Protein AF-A0A257XMC0-F1 (afdb_monomer_lite)

Radius of gyration: 25.56 Å; chains: 1; bounding box: 39×51×70 Å

Sequence (66 aa):
MNETRSTRTRRRCHANADSLRSPIEPGQRTMPPGIIQTDFLFRGNQEILISHNGEHYRLRITKNGK

Sec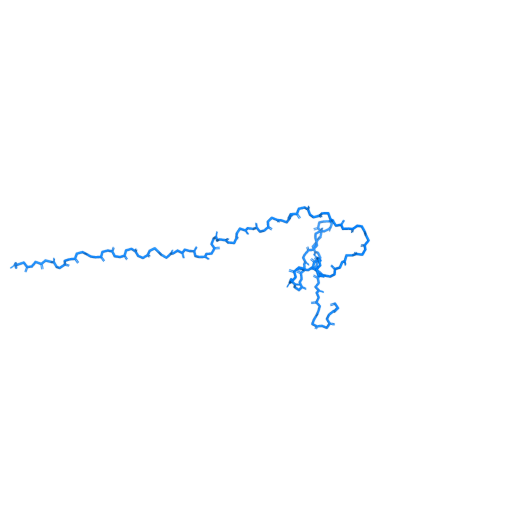ondary structure (DSSP, 8-state):
----------------TTTT----------PPSSPPPHHHHHTT-SEEEEEETTEEEEEE--TT--

Structure (mmCIF, N/CA/C/O backbone):
data_AF-A0A257XMC0-F1
#
_entry.id   AF-A0A257XMC0-F1
#
loop_
_atom_site.group_PDB
_atom_site.id
_atom_site.type_symbol
_atom_site.label_atom_id
_atom_site.label_alt_id
_atom_site.label_comp_id
_atom_site.label_asym_id
_atom_site.label_entity_id
_atom_site.label_seq_id
_atom_site.pdbx_PDB_ins_code
_atom_site.Cartn_x
_atom_site.Cartn_y
_atom_site.Cartn_z
_atom_site.occupancy
_atom_site.B_iso_or_equiv
_atom_site.auth_seq_id
_atom_site.auth_comp_id
_atom_site.auth_asym_id
_atom_site.auth_atom_id
_atom_site.pdbx_PDB_model_num
ATOM 1 N N . MET A 1 1 ? 29.373 -45.916 56.922 1.00 44.06 1 MET A N 1
ATOM 2 C CA . MET A 1 1 ? 29.247 -47.071 56.014 1.00 44.06 1 MET A CA 1
ATOM 3 C C . MET A 1 1 ? 27.859 -47.671 56.215 1.00 44.06 1 MET A C 1
ATOM 5 O O . MET A 1 1 ? 27.584 -48.045 57.343 1.00 44.06 1 MET A O 1
ATOM 9 N N . ASN A 1 2 ? 26.916 -47.723 55.272 1.00 36.59 2 ASN A N 1
ATOM 10 C CA . ASN A 1 2 ? 26.789 -47.079 53.948 1.00 36.59 2 ASN A CA 1
ATOM 11 C C . ASN A 1 2 ? 25.438 -46.283 53.955 1.00 36.59 2 ASN A C 1
ATOM 13 O O . ASN A 1 2 ? 25.028 -45.879 55.038 1.00 36.59 2 ASN A O 1
ATOM 17 N N . GLU A 1 3 ? 24.692 -45.939 52.895 1.00 36.94 3 GLU A N 1
ATOM 18 C CA . GLU A 1 3 ? 24.842 -46.071 51.434 1.00 36.94 3 GLU A CA 1
ATOM 19 C C . GLU A 1 3 ? 24.089 -44.931 50.713 1.00 36.94 3 GLU A C 1
ATOM 21 O O . GLU A 1 3 ? 23.279 -44.225 51.320 1.00 36.94 3 GLU A O 1
ATOM 26 N N . THR A 1 4 ? 24.353 -44.715 49.422 1.00 55.06 4 THR A N 1
ATOM 27 C CA . THR A 1 4 ? 23.867 -43.540 48.678 1.00 55.06 4 THR A CA 1
ATOM 28 C C . THR A 1 4 ? 22.523 -43.760 47.978 1.00 55.06 4 THR A C 1
ATOM 30 O O . THR A 1 4 ? 22.338 -44.677 47.180 1.00 55.06 4 THR A O 1
ATOM 33 N N . ARG A 1 5 ? 21.567 -42.854 48.224 1.00 51.97 5 ARG A N 1
ATOM 34 C CA . ARG A 1 5 ? 20.233 -42.895 47.607 1.00 51.97 5 ARG A CA 1
ATOM 35 C C . ARG A 1 5 ? 20.259 -42.576 46.106 1.00 51.97 5 ARG A C 1
ATOM 37 O O . ARG A 1 5 ? 20.446 -41.431 45.719 1.00 51.97 5 ARG A O 1
ATOM 44 N N . SER A 1 6 ? 19.923 -43.600 45.322 1.00 51.22 6 SER A N 1
ATOM 45 C CA . SER A 1 6 ? 19.067 -43.581 44.122 1.00 51.22 6 SER A CA 1
ATOM 46 C C . SER A 1 6 ? 19.258 -42.442 43.104 1.00 51.22 6 SER A C 1
ATOM 48 O O . SER A 1 6 ? 18.806 -41.309 43.272 1.00 51.22 6 SER A O 1
ATOM 50 N N . THR A 1 7 ? 19.828 -42.804 41.957 1.00 53.56 7 THR A N 1
ATOM 51 C CA . THR A 1 7 ? 19.861 -41.983 40.746 1.00 53.56 7 THR A CA 1
ATOM 52 C C . THR A 1 7 ? 18.453 -41.722 40.194 1.00 53.56 7 THR A C 1
ATOM 54 O O . THR A 1 7 ? 17.670 -42.641 39.964 1.00 53.56 7 THR A O 1
ATOM 57 N N . ARG A 1 8 ? 18.137 -40.459 39.871 1.00 53.75 8 ARG A N 1
ATOM 58 C CA . ARG A 1 8 ? 16.995 -40.133 38.998 1.00 53.75 8 ARG A CA 1
ATOM 59 C C . ARG A 1 8 ? 17.278 -38.931 38.105 1.00 53.75 8 ARG A C 1
ATOM 61 O O . ARG A 1 8 ? 16.712 -37.851 38.263 1.00 53.75 8 ARG A O 1
ATOM 68 N N . THR A 1 9 ? 18.130 -39.155 37.111 1.00 60.56 9 THR A N 1
ATOM 69 C CA . THR A 1 9 ? 18.394 -38.211 36.021 1.00 60.56 9 THR A CA 1
ATOM 70 C C . THR A 1 9 ? 17.126 -37.966 35.200 1.00 60.56 9 THR A C 1
ATOM 72 O O . THR A 1 9 ? 16.855 -38.661 34.222 1.00 60.56 9 THR A O 1
ATOM 75 N N . ARG A 1 10 ? 16.342 -36.942 35.550 1.00 57.72 10 ARG A N 1
ATOM 76 C CA . ARG A 1 10 ? 15.343 -36.371 34.638 1.00 57.72 10 ARG A CA 1
ATOM 77 C C . ARG A 1 10 ? 16.014 -35.311 33.767 1.00 57.72 10 ARG A C 1
ATOM 79 O O . ARG A 1 10 ? 15.944 -34.122 34.062 1.00 57.72 10 ARG A O 1
ATOM 86 N N . ARG A 1 11 ? 16.615 -35.746 32.651 1.00 56.88 11 ARG A N 1
ATOM 87 C CA . ARG A 1 11 ? 16.812 -34.856 31.496 1.00 56.88 11 ARG A CA 1
ATOM 88 C C . ARG A 1 11 ? 15.424 -34.413 31.036 1.00 56.88 11 ARG A C 1
ATOM 90 O O . ARG A 1 11 ? 14.716 -35.182 30.391 1.00 56.88 11 ARG A O 1
ATOM 97 N N . ARG A 1 12 ? 15.008 -33.199 31.400 1.00 57.59 12 ARG A N 1
ATOM 98 C CA . ARG A 1 12 ? 13.852 -32.564 30.769 1.00 57.59 12 ARG A CA 1
ATOM 99 C C . ARG A 1 12 ? 14.369 -31.863 29.524 1.00 57.59 12 ARG A C 1
ATOM 101 O O . ARG A 1 12 ? 14.950 -30.788 29.614 1.00 57.59 12 ARG A O 1
ATOM 108 N N . CYS A 1 13 ? 14.201 -32.507 28.376 1.00 52.88 13 CYS A N 1
ATOM 109 C CA . CYS A 1 13 ? 14.431 -31.868 27.091 1.00 52.88 13 CYS A CA 1
ATOM 110 C C . CYS A 1 13 ? 13.437 -30.706 26.982 1.00 52.88 13 CYS A C 1
ATOM 112 O O . CYS A 1 13 ? 12.239 -30.939 26.819 1.00 52.88 13 CYS A O 1
ATOM 114 N N . HIS A 1 14 ? 13.906 -29.465 27.121 1.00 55.81 14 HIS A N 1
ATOM 115 C CA . HIS A 1 14 ? 13.111 -28.318 26.706 1.00 55.81 14 HIS A CA 1
ATOM 116 C C . HIS A 1 14 ? 13.051 -28.357 25.182 1.00 55.81 14 HIS A C 1
ATOM 118 O O . HIS A 1 14 ? 14.037 -28.079 24.504 1.00 55.81 14 HIS A O 1
ATOM 124 N N . ALA A 1 15 ? 11.906 -28.784 24.655 1.00 55.53 15 ALA A N 1
ATOM 125 C CA . ALA A 1 15 ? 11.621 -28.659 23.240 1.00 55.53 15 ALA A CA 1
ATOM 126 C C . ALA A 1 15 ? 11.619 -27.164 22.898 1.00 55.53 15 ALA A C 1
ATOM 128 O O . ALA A 1 15 ? 10.796 -26.416 23.427 1.00 55.53 15 ALA A O 1
ATOM 129 N N . ASN A 1 16 ? 12.538 -26.736 22.030 1.00 56.19 16 ASN A N 1
ATOM 130 C CA . ASN A 1 16 ? 12.479 -25.412 21.423 1.00 56.19 16 ASN A CA 1
ATOM 131 C C . ASN A 1 16 ? 11.245 -25.375 20.516 1.00 56.19 16 ASN A C 1
ATOM 133 O O . ASN A 1 16 ? 11.288 -25.812 19.369 1.00 56.19 16 ASN A O 1
ATOM 137 N N . ALA A 1 17 ? 10.132 -24.875 21.051 1.00 59.19 17 ALA A N 1
ATOM 138 C CA . ALA A 1 17 ? 8.836 -24.799 20.376 1.00 59.19 17 ALA A CA 1
ATOM 139 C C . ALA A 1 17 ? 8.758 -23.671 19.322 1.00 59.19 17 ALA A C 1
ATOM 141 O O . ALA A 1 17 ? 7.672 -23.199 19.005 1.00 59.19 17 ALA A O 1
ATOM 142 N N . ASP A 1 18 ? 9.905 -23.246 18.789 1.00 57.81 18 ASP A N 1
ATOM 143 C CA . ASP A 1 18 ? 10.045 -22.109 17.872 1.00 57.81 18 ASP A CA 1
ATOM 144 C C . ASP A 1 18 ? 10.262 -22.555 16.409 1.00 57.81 18 ASP A C 1
ATOM 146 O O . ASP A 1 18 ? 9.958 -21.837 15.463 1.00 57.81 18 ASP A O 1
ATOM 150 N N . SER A 1 19 ? 10.720 -23.794 16.190 1.00 59.19 19 SER A N 1
ATOM 151 C CA . SER A 1 19 ? 11.169 -24.277 14.871 1.00 59.19 19 SER A CA 1
ATOM 152 C C . SER A 1 19 ? 10.089 -24.938 13.999 1.00 59.19 19 SER A C 1
ATOM 154 O O . SER A 1 19 ? 10.425 -25.597 13.020 1.00 59.19 19 SER A O 1
ATOM 156 N N . LEU A 1 20 ? 8.799 -24.799 14.334 1.00 60.47 20 LEU A N 1
ATOM 157 C CA . LEU A 1 20 ? 7.692 -25.400 13.563 1.00 60.47 20 LEU A CA 1
ATOM 158 C C . LEU A 1 20 ? 6.994 -24.447 12.589 1.00 60.47 20 LEU A C 1
ATOM 160 O O . LEU A 1 20 ? 6.179 -24.895 11.782 1.00 60.47 20 LEU A O 1
ATOM 164 N N . ARG A 1 21 ? 7.307 -23.147 12.616 1.00 63.69 21 ARG A N 1
ATOM 165 C CA . ARG A 1 21 ? 6.805 -22.218 11.602 1.00 63.69 21 ARG A CA 1
ATOM 166 C C . ARG A 1 21 ? 7.782 -22.159 10.434 1.00 63.69 21 ARG A C 1
ATOM 168 O O . ARG A 1 21 ? 8.570 -21.223 10.323 1.00 63.69 21 ARG A O 1
ATOM 175 N N . SER A 1 22 ? 7.706 -23.170 9.566 1.00 59.12 22 SER A N 1
ATOM 176 C CA . SER A 1 22 ? 8.335 -23.128 8.243 1.00 59.12 22 SER A CA 1
ATOM 177 C C . SER A 1 22 ? 8.052 -21.771 7.590 1.00 59.12 22 SER A C 1
ATOM 179 O O . SER A 1 22 ? 6.905 -21.307 7.673 1.00 59.12 22 SER A O 1
ATOM 181 N N . PRO A 1 23 ? 9.040 -21.131 6.937 1.00 61.25 23 PRO A N 1
ATOM 182 C CA . PRO A 1 23 ? 8.767 -19.991 6.081 1.00 61.25 23 PRO A CA 1
ATOM 183 C C . PRO A 1 23 ? 7.637 -20.375 5.130 1.00 61.25 23 PRO A C 1
ATOM 185 O O . PRO A 1 23 ? 7.715 -21.389 4.435 1.00 61.25 23 PRO A O 1
ATOM 188 N N . ILE A 1 24 ? 6.548 -19.607 5.151 1.00 60.31 24 ILE A N 1
ATOM 189 C CA . ILE A 1 24 ? 5.520 -19.745 4.127 1.00 60.31 24 ILE A CA 1
ATOM 190 C C . ILE A 1 24 ? 6.175 -19.201 2.869 1.00 60.31 24 ILE A C 1
ATOM 192 O O . ILE A 1 24 ? 6.232 -17.983 2.687 1.00 60.31 24 ILE A O 1
ATOM 196 N N . GLU A 1 25 ? 6.700 -20.115 2.052 1.00 61.88 25 GLU A N 1
ATOM 197 C CA . GLU A 1 25 ? 7.184 -19.814 0.711 1.00 61.88 25 GLU A CA 1
ATOM 198 C C . GLU A 1 25 ? 6.166 -18.879 0.048 1.00 61.88 25 GLU A C 1
ATOM 200 O O . GLU A 1 25 ? 4.960 -19.173 0.094 1.00 61.88 25 GLU A O 1
ATOM 205 N N . PRO A 1 26 ? 6.591 -17.738 -0.524 1.00 63.59 26 PRO A N 1
ATOM 206 C CA . PRO A 1 26 ? 5.694 -16.813 -1.195 1.00 63.59 26 PRO A CA 1
ATOM 207 C C . PRO A 1 26 ? 5.228 -17.461 -2.500 1.00 63.59 26 PRO A C 1
ATOM 209 O O . PRO A 1 26 ? 5.719 -17.150 -3.5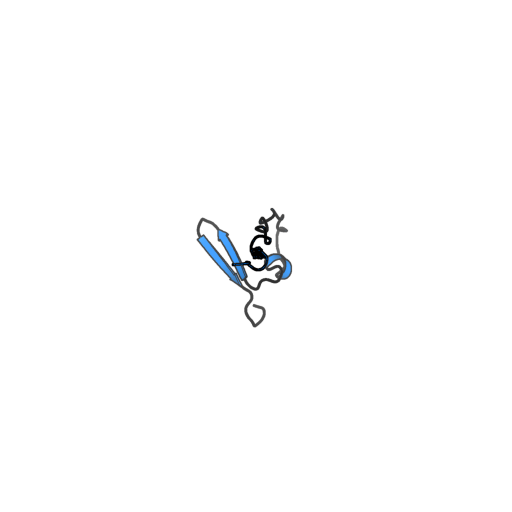82 1.00 63.59 26 PRO A O 1
ATOM 212 N N . GLY A 1 27 ? 4.287 -18.402 -2.375 1.00 61.00 27 GLY A N 1
ATOM 213 C CA . GLY A 1 27 ? 3.816 -19.237 -3.466 1.00 61.00 27 GLY A CA 1
ATOM 214 C C . GLY A 1 27 ? 3.418 -18.361 -4.638 1.00 61.00 27 GLY A C 1
ATOM 215 O O . GLY A 1 27 ? 2.687 -17.382 -4.447 1.00 61.00 27 GLY A O 1
ATOM 216 N N . GLN A 1 28 ? 3.935 -18.703 -5.821 1.00 62.44 28 GLN A N 1
ATOM 217 C CA . GLN A 1 28 ? 3.748 -17.949 -7.055 1.00 62.44 28 GLN A CA 1
ATOM 218 C C . GLN A 1 28 ? 2.261 -17.907 -7.408 1.00 62.44 28 GLN A C 1
ATOM 220 O O . GLN A 1 28 ? 1.718 -18.782 -8.078 1.00 62.44 28 GLN A O 1
ATOM 225 N N . ARG A 1 29 ? 1.582 -16.885 -6.895 1.00 66.25 29 ARG A N 1
ATOM 226 C CA . ARG A 1 29 ? 0.174 -16.631 -7.153 1.00 66.25 29 ARG A CA 1
ATOM 227 C C . ARG A 1 29 ? 0.075 -15.835 -8.435 1.00 66.25 29 ARG A C 1
ATOM 229 O O . ARG A 1 29 ? 0.612 -14.733 -8.525 1.00 66.25 29 ARG A O 1
ATOM 236 N N . THR A 1 30 ? -0.673 -16.369 -9.386 1.00 72.62 30 THR A N 1
ATOM 237 C CA . THR A 1 30 ? -1.230 -15.594 -10.487 1.00 72.62 30 THR A CA 1
ATOM 238 C C . THR A 1 30 ? -2.054 -14.445 -9.905 1.00 72.62 30 THR A C 1
ATOM 240 O O . THR A 1 30 ? -3.120 -14.654 -9.325 1.00 72.62 30 THR A O 1
ATOM 243 N N . MET A 1 31 ? -1.539 -13.217 -10.006 1.00 75.88 31 MET A N 1
ATOM 244 C CA . MET A 1 31 ? -2.358 -12.031 -9.766 1.00 75.88 31 MET A CA 1
ATOM 245 C C . MET A 1 31 ? -3.397 -11.930 -10.888 1.00 75.88 31 MET A C 1
ATOM 247 O O . MET A 1 31 ? -3.029 -12.084 -12.056 1.00 75.88 31 MET A O 1
ATOM 251 N N . PRO A 1 32 ? -4.678 -11.671 -10.573 1.00 77.06 32 PRO A N 1
ATOM 252 C CA . PRO A 1 32 ? -5.655 -11.366 -11.604 1.00 77.06 32 PRO A CA 1
ATOM 253 C C . PRO A 1 32 ? -5.268 -10.043 -12.290 1.00 77.06 32 PRO A C 1
ATOM 255 O O . PRO A 1 32 ? -4.869 -9.100 -11.600 1.00 77.06 32 PRO A O 1
ATOM 258 N N . PRO A 1 33 ? -5.380 -9.933 -13.625 1.00 79.19 33 PRO A N 1
ATOM 259 C CA . PRO A 1 33 ? -5.204 -8.657 -14.304 1.00 79.19 33 PRO A CA 1
ATOM 260 C C . PRO A 1 33 ? -6.343 -7.699 -13.920 1.00 79.19 33 PRO A C 1
ATOM 262 O O . PRO A 1 33 ? -7.516 -8.069 -13.965 1.00 79.19 33 PRO A O 1
ATOM 265 N N . GLY A 1 34 ? -6.003 -6.456 -13.568 1.00 82.56 34 GLY A N 1
ATOM 266 C CA . GLY A 1 34 ? -6.970 -5.422 -13.189 1.00 82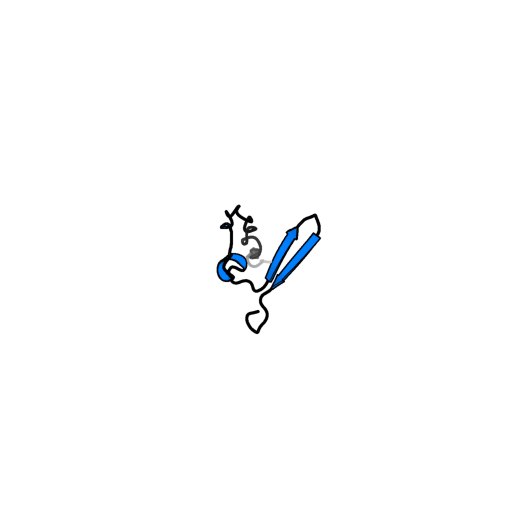.56 34 GLY A CA 1
ATOM 267 C C . GLY A 1 34 ? -7.081 -5.210 -11.676 1.00 82.56 34 GLY A C 1
ATOM 268 O O . GLY A 1 34 ? -6.073 -5.048 -10.991 1.00 82.56 34 GLY A O 1
ATOM 269 N N . ILE A 1 35 ? -8.312 -5.130 -11.162 1.00 86.56 35 ILE A N 1
ATOM 270 C CA . ILE A 1 35 ? -8.586 -4.771 -9.763 1.00 86.56 35 ILE A CA 1
ATOM 271 C C . ILE A 1 35 ? -8.272 -5.955 -8.839 1.00 86.56 35 ILE A C 1
ATOM 273 O O . ILE A 1 35 ? -8.855 -7.030 -8.968 1.00 86.56 35 ILE A O 1
ATOM 277 N N . ILE A 1 36 ? -7.396 -5.731 -7.859 1.00 88.12 36 ILE A N 1
ATOM 278 C CA . ILE A 1 36 ? -7.057 -6.706 -6.817 1.00 88.12 36 ILE A CA 1
ATOM 279 C C . ILE A 1 36 ? -7.838 -6.362 -5.545 1.00 88.12 36 ILE A C 1
ATOM 281 O O . ILE A 1 36 ? -7.743 -5.245 -5.041 1.00 88.12 36 ILE A O 1
ATOM 285 N N . GLN A 1 37 ? -8.595 -7.322 -5.007 1.00 89.94 37 GLN A N 1
ATOM 286 C CA . GLN A 1 37 ? -9.311 -7.138 -3.741 1.00 89.94 37 GLN A CA 1
ATOM 287 C C . GLN A 1 37 ? -8.348 -7.043 -2.550 1.00 89.94 37 GLN A C 1
ATOM 289 O O . GLN A 1 37 ? -7.380 -7.803 -2.447 1.00 89.94 37 GLN A O 1
ATOM 294 N N . THR A 1 38 ? -8.662 -6.146 -1.615 1.00 89.12 38 THR A N 1
ATOM 295 C CA . THR A 1 38 ? -7.896 -5.881 -0.390 1.00 89.12 38 THR A CA 1
ATOM 296 C C . THR A 1 38 ? -7.670 -7.161 0.418 1.00 89.12 38 THR A C 1
ATOM 298 O O . THR A 1 38 ? -6.538 -7.457 0.791 1.00 89.12 38 THR A O 1
ATOM 301 N N . ASP A 1 39 ? -8.698 -7.992 0.599 1.00 88.31 39 ASP A N 1
ATOM 302 C CA . ASP A 1 39 ? -8.606 -9.261 1.336 1.00 88.31 39 ASP A CA 1
ATOM 303 C C . ASP A 1 39 ? -7.586 -10.240 0.732 1.00 88.31 39 ASP A C 1
ATOM 305 O O . ASP A 1 39 ? -6.824 -10.885 1.457 1.00 88.31 39 ASP A O 1
ATOM 309 N N . PHE A 1 40 ? -7.505 -10.317 -0.600 1.00 87.62 40 PHE A N 1
ATOM 310 C CA . PHE A 1 40 ? -6.536 -11.167 -1.300 1.00 87.62 40 PHE A CA 1
ATOM 311 C C . PHE A 1 40 ? -5.101 -10.629 -1.201 1.00 87.62 40 PHE A C 1
ATOM 313 O O . PHE A 1 40 ? -4.138 -11.405 -1.096 1.00 87.62 40 PHE A O 1
ATOM 320 N N . LEU A 1 41 ? -4.965 -9.301 -1.246 1.00 89.19 41 LEU A N 1
ATOM 321 C CA . LEU A 1 41 ? -3.688 -8.600 -1.171 1.00 89.19 41 LEU A CA 1
ATOM 322 C C . LEU A 1 41 ? -3.073 -8.716 0.231 1.00 89.19 41 LEU A C 1
ATOM 324 O O . LEU A 1 41 ? -1.901 -9.062 0.359 1.00 89.19 41 LEU A O 1
ATOM 328 N N . PHE A 1 42 ? -3.884 -8.502 1.268 1.00 90.19 42 PHE A N 1
ATOM 329 C CA . PHE A 1 42 ? -3.450 -8.422 2.663 1.00 90.19 42 PHE A CA 1
ATOM 330 C C . PHE A 1 42 ? -3.551 -9.737 3.450 1.00 90.19 42 PHE A C 1
ATOM 332 O O . PHE A 1 42 ? -2.739 -9.972 4.343 1.00 90.19 42 PHE A O 1
ATOM 339 N N . ARG A 1 43 ? -4.500 -10.626 3.119 1.00 87.38 43 ARG A N 1
ATOM 340 C CA . ARG A 1 43 ? -4.636 -11.986 3.692 1.00 87.38 43 ARG A CA 1
ATOM 341 C C . ARG A 1 43 ? -4.716 -12.029 5.225 1.00 87.38 43 ARG A C 1
ATOM 343 O O . ARG A 1 43 ? -4.150 -12.921 5.852 1.00 87.38 43 ARG A O 1
ATOM 350 N N . GLY A 1 44 ? -5.392 -11.051 5.824 1.00 87.25 44 GLY A N 1
ATOM 351 C CA . GLY A 1 44 ? -5.518 -10.907 7.280 1.00 87.25 44 GLY A CA 1
ATOM 352 C C . GLY A 1 44 ? -4.371 -10.148 7.962 1.00 87.25 44 GLY A C 1
ATOM 353 O O . GLY A 1 44 ? -4.486 -9.830 9.144 1.00 87.25 44 GLY A O 1
ATOM 354 N N . ASN A 1 45 ? -3.302 -9.793 7.243 1.00 88.69 45 ASN A N 1
ATOM 355 C CA . ASN A 1 45 ? -2.334 -8.803 7.718 1.00 88.69 45 ASN A CA 1
ATOM 356 C C . ASN A 1 45 ? -2.890 -7.381 7.524 1.00 88.69 45 ASN A C 1
ATOM 358 O O . ASN A 1 45 ? -3.809 -7.164 6.741 1.00 88.69 45 ASN A O 1
ATOM 362 N N . GLN A 1 46 ? -2.304 -6.386 8.192 1.00 90.69 46 GLN A N 1
ATOM 363 C CA . GLN A 1 46 ? -2.621 -4.967 7.950 1.00 90.69 46 GLN A CA 1
ATOM 364 C C . GLN A 1 46 ? -1.608 -4.275 7.030 1.00 90.69 46 GLN A C 1
ATOM 366 O O . GLN A 1 46 ? -1.816 -3.130 6.648 1.00 90.69 46 GLN A O 1
ATOM 371 N N . GLU A 1 47 ? -0.514 -4.949 6.673 1.00 93.69 47 GLU A N 1
ATOM 372 C CA . GLU A 1 47 ? 0.586 -4.396 5.886 1.00 93.69 47 GLU A CA 1
ATOM 373 C C . GLU A 1 47 ? 1.196 -5.467 4.972 1.00 93.69 47 GLU A C 1
ATOM 375 O O . GLU A 1 47 ? 1.261 -6.641 5.347 1.00 93.69 47 GLU A O 1
ATOM 380 N N . ILE A 1 48 ? 1.667 -5.047 3.796 1.00 92.56 48 ILE A N 1
ATOM 381 C CA . ILE A 1 48 ? 2.543 -5.820 2.914 1.00 92.56 48 ILE A CA 1
ATOM 382 C C . ILE A 1 48 ? 3.756 -4.987 2.474 1.00 92.56 48 ILE A C 1
ATOM 384 O O . ILE A 1 48 ? 3.683 -3.760 2.354 1.00 92.56 48 ILE A O 1
ATOM 388 N N . LEU A 1 49 ? 4.864 -5.675 2.189 1.00 93.94 49 LEU A N 1
ATOM 389 C CA . LEU A 1 49 ? 6.04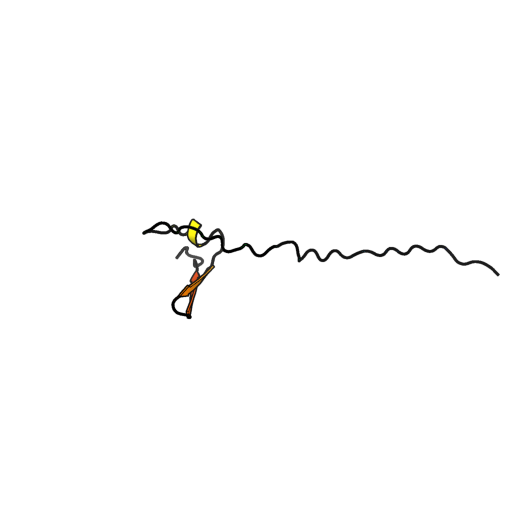3 -5.104 1.540 1.00 93.94 49 LEU A CA 1
ATOM 390 C C . LEU A 1 49 ? 5.992 -5.406 0.037 1.00 93.94 49 LEU A C 1
ATOM 392 O O . LEU A 1 49 ? 5.753 -6.547 -0.359 1.00 93.94 49 LEU A O 1
ATOM 396 N N . ILE A 1 50 ? 6.227 -4.392 -0.789 1.00 92.81 50 ILE A N 1
ATOM 397 C CA . ILE A 1 50 ? 6.274 -4.477 -2.250 1.00 92.81 50 ILE A CA 1
ATOM 398 C C . ILE A 1 50 ? 7.695 -4.122 -2.683 1.00 92.81 50 ILE A C 1
ATOM 400 O O . ILE A 1 50 ? 8.148 -3.006 -2.446 1.00 92.81 50 ILE A O 1
ATOM 404 N N . SER A 1 51 ? 8.389 -5.058 -3.326 1.00 93.62 51 SER A N 1
ATOM 405 C CA . SER A 1 51 ? 9.702 -4.811 -3.930 1.00 93.62 51 SER A CA 1
ATOM 406 C C . SER A 1 51 ? 9.522 -4.484 -5.410 1.00 93.62 51 SER A C 1
ATOM 408 O O . SER A 1 51 ? 8.981 -5.304 -6.149 1.00 93.62 51 SER A O 1
ATOM 410 N N . HIS A 1 52 ? 9.966 -3.309 -5.855 1.00 92.62 52 HIS A N 1
ATOM 411 C CA . HIS A 1 52 ? 9.850 -2.878 -7.250 1.00 92.62 52 HIS A CA 1
ATOM 412 C C . HIS A 1 52 ? 11.036 -1.979 -7.628 1.00 92.62 52 HIS A C 1
ATOM 414 O O . HIS A 1 52 ? 11.388 -1.070 -6.886 1.00 92.62 52 HIS A O 1
ATOM 420 N N . ASN A 1 53 ? 11.684 -2.270 -8.762 1.00 94.38 53 ASN A N 1
ATOM 421 C CA . ASN A 1 53 ? 12.895 -1.590 -9.256 1.00 94.38 53 ASN A CA 1
ATOM 422 C C . ASN A 1 53 ? 14.054 -1.469 -8.240 1.00 94.38 53 ASN A C 1
ATOM 424 O O . ASN A 1 53 ? 14.856 -0.544 -8.313 1.00 94.38 53 ASN A O 1
ATOM 428 N N . GLY A 1 54 ? 14.160 -2.418 -7.303 1.00 95.06 54 GLY A N 1
ATOM 429 C CA . GLY A 1 54 ? 15.168 -2.406 -6.234 1.00 95.06 54 GLY A CA 1
ATOM 430 C C . GLY A 1 54 ? 14.781 -1.585 -4.99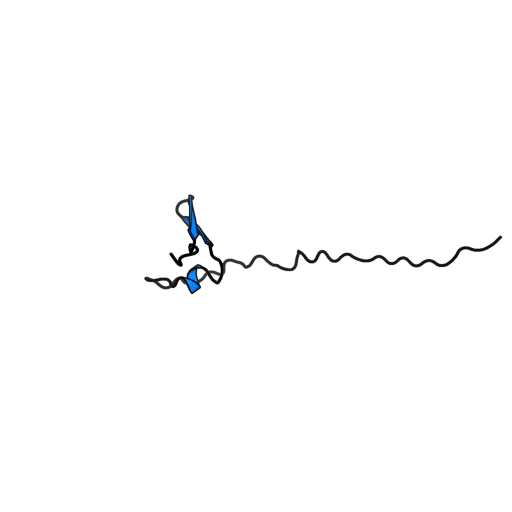9 1.00 95.06 54 GLY A C 1
ATOM 431 O O . GLY A 1 54 ? 15.479 -1.656 -3.992 1.00 95.06 54 GLY A O 1
ATOM 432 N N . GLU A 1 55 ? 13.658 -0.866 -5.034 1.00 97.06 55 GLU A N 1
ATOM 433 C CA . GLU A 1 55 ? 13.092 -0.176 -3.875 1.00 97.06 55 GLU A CA 1
ATOM 434 C C . GLU A 1 55 ? 12.054 -1.041 -3.146 1.00 97.06 55 GLU A C 1
ATOM 436 O O . GLU A 1 55 ? 11.427 -1.935 -3.726 1.00 97.06 55 GLU A O 1
ATOM 441 N N . HIS A 1 56 ? 11.851 -0.746 -1.860 1.00 96.25 56 HIS A N 1
ATOM 442 C CA . HIS A 1 56 ? 10.871 -1.412 -1.007 1.00 96.25 56 HIS A CA 1
ATOM 443 C C . HIS A 1 56 ? 9.803 -0.426 -0.525 1.00 96.25 56 HIS A C 1
ATOM 445 O O . HIS A 1 56 ? 10.066 0.452 0.296 1.00 96.25 56 HIS A O 1
ATOM 451 N N . TYR A 1 57 ? 8.571 -0.620 -0.985 1.00 96.81 57 TYR A N 1
ATOM 452 C CA . TYR A 1 57 ? 7.407 0.174 -0.606 1.00 96.81 57 TYR A CA 1
ATOM 453 C C . TYR A 1 57 ? 6.552 -0.597 0.404 1.00 96.81 57 TYR A C 1
ATOM 455 O O . TYR A 1 57 ? 6.421 -1.818 0.315 1.00 96.81 57 TYR A O 1
ATOM 463 N N . ARG A 1 58 ? 5.935 0.101 1.361 1.00 93.50 58 ARG A N 1
ATOM 464 C CA . ARG A 1 58 ? 5.003 -0.498 2.331 1.00 93.50 58 ARG A CA 1
ATOM 465 C C . ARG A 1 58 ? 3.592 -0.017 2.032 1.00 93.50 58 ARG A C 1
ATOM 467 O O . ARG A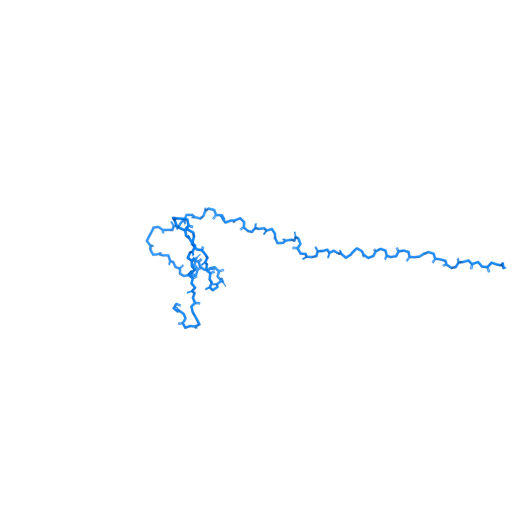 1 58 ? 3.327 1.180 2.092 1.00 93.50 58 ARG A O 1
ATOM 474 N N . LEU A 1 59 ? 2.696 -0.952 1.736 1.00 94.12 59 LEU A N 1
ATOM 475 C CA . LEU A 1 59 ? 1.268 -0.684 1.594 1.00 94.12 59 LEU A CA 1
ATOM 476 C C . LEU A 1 59 ? 0.563 -1.223 2.840 1.00 94.12 59 LEU A C 1
ATOM 478 O O . LEU A 1 59 ? 0.756 -2.384 3.198 1.00 94.12 59 LEU A O 1
ATOM 482 N N . ARG A 1 60 ? -0.241 -0.390 3.508 1.00 94.19 60 ARG A N 1
ATOM 483 C CA . ARG A 1 60 ? -0.991 -0.775 4.711 1.00 94.19 60 ARG A CA 1
ATOM 484 C C . ARG A 1 60 ? -2.445 -0.345 4.634 1.00 94.19 60 ARG A C 1
ATOM 486 O O . ARG A 1 60 ? -2.721 0.710 4.077 1.00 94.19 60 ARG A O 1
ATOM 493 N N . ILE A 1 61 ? -3.316 -1.096 5.299 1.00 92.31 61 ILE A N 1
ATOM 494 C CA . ILE A 1 61 ? -4.652 -0.631 5.669 1.00 92.31 61 ILE A CA 1
ATOM 495 C C . ILE A 1 61 ? -4.526 0.152 6.982 1.00 92.31 61 ILE A C 1
ATOM 497 O O . ILE A 1 61 ? -3.956 -0.314 7.971 1.00 92.31 61 ILE A O 1
ATOM 501 N N . THR A 1 62 ? -5.037 1.374 7.000 1.00 91.50 62 THR A N 1
ATOM 502 C CA . THR A 1 62 ? -5.150 2.217 8.193 1.00 91.50 62 THR A CA 1
ATOM 503 C C . THR A 1 62 ? -6.326 1.787 9.074 1.00 91.50 62 THR A C 1
ATOM 505 O O . THR A 1 62 ? -7.249 1.110 8.630 1.00 91.50 62 THR A O 1
ATOM 508 N N . LYS A 1 63 ? -6.363 2.248 10.334 1.00 88.19 63 LYS A N 1
ATOM 509 C CA . LYS A 1 63 ? -7.481 1.967 11.263 1.00 88.19 63 LYS A CA 1
ATOM 510 C C . LYS A 1 63 ? -8.867 2.356 10.719 1.00 88.19 63 LYS A C 1
ATOM 512 O O . LYS A 1 63 ? -9.861 1.807 11.173 1.00 88.19 63 LYS A O 1
ATOM 517 N N . ASN A 1 64 ? -8.919 3.276 9.753 1.00 89.94 64 ASN A N 1
ATOM 518 C CA . ASN A 1 64 ? -10.149 3.766 9.130 1.00 89.94 64 ASN A CA 1
ATOM 519 C C . ASN A 1 64 ? -10.492 3.025 7.819 1.00 89.94 64 ASN A C 1
ATOM 521 O O . ASN A 1 64 ? -11.316 3.516 7.052 1.00 89.94 64 ASN A O 1
ATOM 525 N N . GLY A 1 65 ? -9.840 1.892 7.527 1.00 80.94 65 GLY A N 1
ATOM 526 C CA . GLY A 1 65 ? -10.111 1.069 6.341 1.00 80.94 65 GLY A CA 1
ATOM 527 C C . GLY A 1 65 ? -9.606 1.642 5.011 1.00 80.94 65 GLY A C 1
ATOM 528 O O . GLY A 1 65 ? -10.012 1.150 3.963 1.00 80.94 65 GLY A O 1
ATOM 529 N N . LYS A 1 66 ? -8.751 2.674 5.049 1.00 85.75 66 LYS A N 1
ATOM 530 C CA . LYS A 1 66 ? -8.066 3.251 3.877 1.00 85.75 66 LYS A CA 1
ATOM 531 C C . LYS A 1 66 ? -6.659 2.699 3.739 1.00 85.75 66 LYS A C 1
ATOM 533 O O . LYS A 1 66 ? -6.001 2.655 4.804 1.00 85.75 66 LYS A O 1
#

pLDDT: mean 74.73, std 17.51, range [36.59, 97.06]

Foldseek 3Di:
DDDDDDDDDDPPPPPPPPPPPDPPPPPPDDDDPDDDDPCRVQVPHQWDWDADPNDIDIDGQDPVRD